Protein AF-A0A2U2S9D3-F1 (afdb_monomer_lite)

Radius of gyration: 12.31 Å; chains: 1; bounding box: 21×16×37 Å

Foldseek 3Di:
DDPDDQDVQQDDDDAQFDPAADDDDDDPPDGCNVCVVVVVCCCVPVRHD

Sequence (49 aa):
METYPILSGAEPFFFEGNEIGVIVSHGFTGTTQSVRFLGQYLAEKGGFT

pLDDT: mean 96.8, std 6.02, range [58.84, 98.75]

Secondary structure (DSSP, 8-state):
---SPPPTT--------SS------PPTT--THHHHHHHHHHHHHH---

Structure (mmCIF, N/CA/C/O backbone):
data_AF-A0A2U2S9D3-F1
#
_entry.id   AF-A0A2U2S9D3-F1
#
loop_
_atom_site.group_PDB
_atom_site.id
_atom_site.type_symbol
_atom_site.label_atom_id
_atom_site.label_alt_id
_atom_site.label_comp_id
_atom_site.label_asym_id
_atom_site.label_entity_id
_atom_site.label_seq_id
_atom_site.pdbx_PDB_ins_code
_atom_site.Cartn_x
_atom_site.Cartn_y
_atom_site.Cartn_z
_atom_site.occupancy
_atom_site.B_iso_or_equiv
_atom_site.auth_seq_id
_atom_site.auth_comp_id
_atom_site.auth_asym_id
_atom_site.auth_atom_id
_atom_site.pdbx_PDB_model_num
ATOM 1 N N . MET A 1 1 ? -6.260 4.855 -21.470 1.00 58.84 1 MET A N 1
ATOM 2 C CA . MET A 1 1 ? -6.766 3.516 -21.105 1.00 58.84 1 MET A CA 1
ATOM 3 C C . MET A 1 1 ? -5.548 2.627 -20.932 1.00 58.84 1 MET A C 1
ATOM 5 O O . MET A 1 1 ? -4.651 2.735 -21.762 1.00 58.84 1 MET A O 1
ATOM 9 N N . GLU A 1 2 ? -5.476 1.851 -19.850 1.00 81.88 2 GLU A N 1
ATOM 10 C CA . GLU A 1 2 ? -4.410 0.855 -19.658 1.00 81.88 2 GLU A CA 1
ATOM 11 C C . GLU A 1 2 ? -4.416 -0.117 -20.844 1.00 81.88 2 GLU A C 1
ATOM 13 O O . GLU A 1 2 ? -5.469 -0.619 -21.237 1.00 81.88 2 GLU A O 1
ATOM 18 N N . THR A 1 3 ? -3.255 -0.312 -21.463 1.00 92.62 3 THR A N 1
ATOM 19 C CA . THR A 1 3 ? -3.084 -1.178 -22.645 1.00 92.62 3 THR A CA 1
ATOM 20 C C . THR A 1 3 ? -2.582 -2.570 -22.277 1.00 92.62 3 THR A C 1
ATOM 22 O O . THR A 1 3 ? -2.604 -3.466 -23.117 1.00 92.62 3 THR A O 1
ATOM 25 N N . TY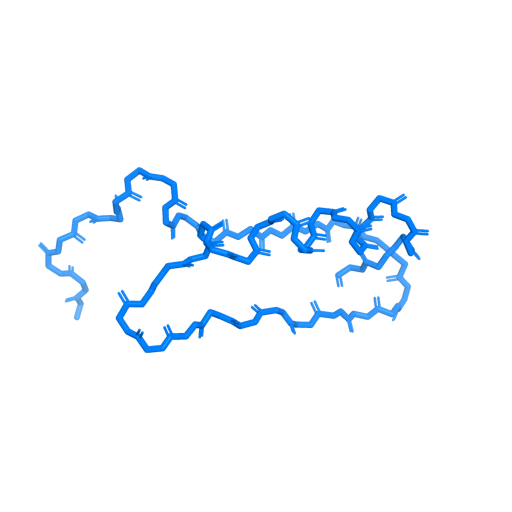R A 1 4 ? -2.176 -2.761 -21.020 1.00 95.31 4 TYR A N 1
ATOM 26 C CA . TYR A 1 4 ? -1.638 -4.005 -20.488 1.00 95.31 4 TYR A CA 1
ATOM 27 C C . TYR A 1 4 ? -2.439 -4.445 -19.258 1.00 95.31 4 TYR A C 1
ATOM 29 O O . TYR A 1 4 ? -2.988 -3.602 -18.546 1.00 95.31 4 TYR A O 1
ATOM 37 N N . PRO A 1 5 ? -2.538 -5.760 -19.000 1.00 96.25 5 PRO A N 1
ATOM 38 C CA . PRO A 1 5 ? -3.163 -6.251 -17.782 1.00 96.25 5 PRO A CA 1
ATOM 39 C C . PRO A 1 5 ? -2.321 -5.889 -16.552 1.00 96.25 5 PRO A C 1
ATOM 41 O O . PRO A 1 5 ? -1.101 -5.73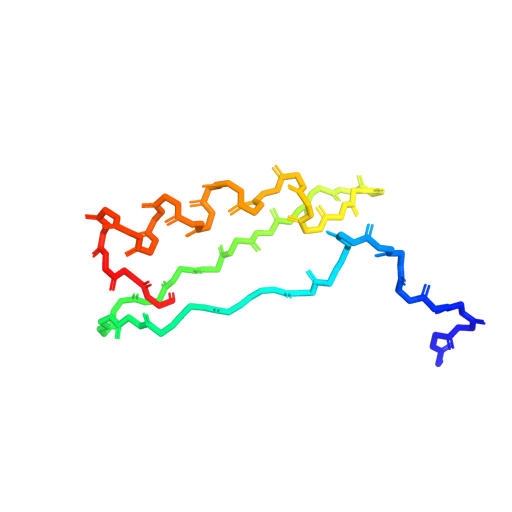3 -16.637 1.00 96.25 5 PRO A O 1
ATOM 44 N N . ILE A 1 6 ? -2.978 -5.829 -15.391 1.00 96.44 6 ILE 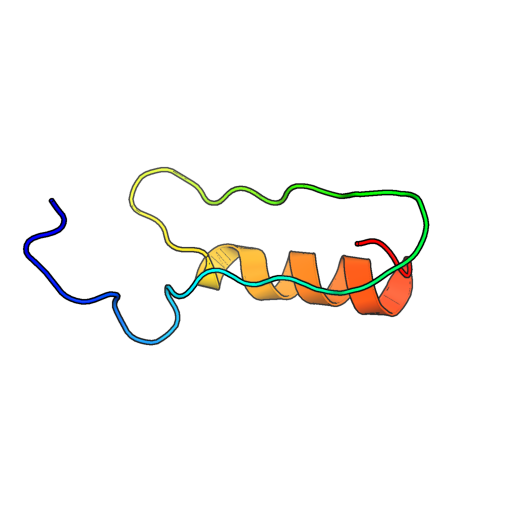A N 1
ATOM 45 C CA . ILE A 1 6 ? -2.289 -5.737 -14.101 1.00 96.44 6 ILE A CA 1
ATOM 46 C C . ILE A 1 6 ? -1.402 -6.979 -13.936 1.00 96.44 6 ILE A C 1
ATOM 48 O O . ILE A 1 6 ? -1.848 -8.107 -14.152 1.00 96.44 6 ILE A O 1
ATOM 52 N N . LEU A 1 7 ? -0.139 -6.768 -13.561 1.00 96.94 7 LEU A N 1
ATOM 53 C CA . LEU A 1 7 ? 0.777 -7.859 -13.235 1.00 96.94 7 LEU A CA 1
ATOM 54 C C . LEU A 1 7 ? 0.292 -8.594 -11.980 1.00 96.94 7 LEU A C 1
ATOM 56 O O . LEU A 1 7 ? -0.132 -7.955 -11.021 1.00 96.94 7 LEU A O 1
ATOM 60 N N . SER A 1 8 ? 0.429 -9.921 -11.950 1.00 97.31 8 SER A N 1
ATOM 61 C CA . SER A 1 8 ? 0.102 -10.717 -10.759 1.00 97.31 8 SER A CA 1
ATOM 62 C C . SER A 1 8 ? 0.825 -10.167 -9.523 1.00 97.31 8 SER A C 1
ATOM 64 O O . SER A 1 8 ? 2.053 -10.058 -9.515 1.00 97.31 8 SER A O 1
ATOM 66 N N . GLY A 1 9 ? 0.075 -9.841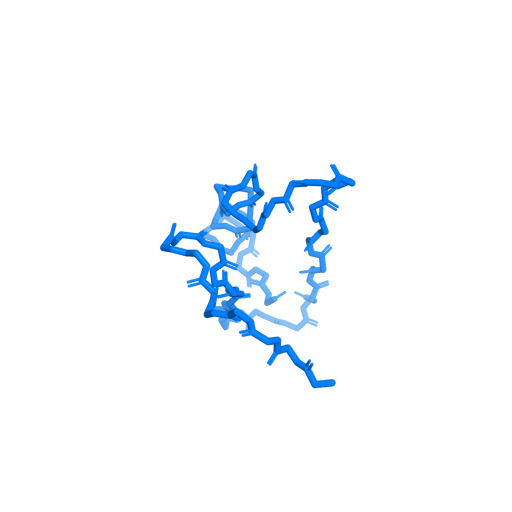 -8.471 1.00 96.75 9 GLY A N 1
ATOM 67 C CA . GLY A 1 9 ? 0.590 -9.260 -7.226 1.00 96.75 9 GLY A CA 1
ATOM 68 C C . GLY A 1 9 ? 0.637 -7.726 -7.199 1.00 96.75 9 GLY A C 1
ATOM 69 O O . GLY A 1 9 ? 0.873 -7.153 -6.133 1.00 96.75 9 GLY A O 1
ATOM 70 N N . ALA A 1 10 ? 0.406 -7.052 -8.330 1.00 98.25 10 ALA A N 1
ATOM 71 C CA . ALA A 1 10 ? 0.326 -5.594 -8.436 1.00 98.25 10 ALA A CA 1
ATOM 72 C C . ALA A 1 10 ? -1.102 -5.051 -8.251 1.00 98.25 10 ALA A C 1
ATOM 74 O O . ALA A 1 10 ? -1.331 -3.853 -8.421 1.00 98.25 10 ALA A O 1
ATOM 75 N N . GLU A 1 11 ? -2.067 -5.908 -7.915 1.00 98.00 11 GLU A N 1
ATOM 76 C CA . GLU A 1 11 ? -3.449 -5.504 -7.683 1.00 98.00 11 GLU A CA 1
ATOM 77 C C . GLU A 1 11 ? -3.524 -4.528 -6.500 1.00 98.00 11 GLU A C 1
ATOM 79 O O . GLU A 1 11 ? -2.770 -4.666 -5.526 1.00 98.00 11 GLU A O 1
ATOM 84 N N . PRO A 1 12 ? -4.436 -3.545 -6.523 1.00 97.88 12 PRO A N 1
ATOM 85 C CA . PRO A 1 12 ? -4.724 -2.756 -5.333 1.00 97.88 12 PRO A CA 1
ATOM 86 C C . PRO A 1 12 ? -5.209 -3.652 -4.184 1.00 97.88 12 PRO A C 1
ATOM 88 O O . PRO A 1 12 ? -5.643 -4.789 -4.384 1.00 97.88 12 PRO A O 1
ATOM 91 N N . PHE A 1 13 ? -5.114 -3.148 -2.958 1.00 98.31 13 PHE A N 1
ATOM 92 C CA . PHE A 1 13 ? -5.650 -3.820 -1.781 1.00 98.31 13 PHE A CA 1
ATOM 93 C C . PHE A 1 13 ? -6.433 -2.838 -0.924 1.00 98.31 13 PHE A C 1
ATOM 95 O O . PHE A 1 13 ? -6.115 -1.652 -0.886 1.00 98.31 13 PHE A O 1
ATOM 102 N N . PHE A 1 14 ? -7.444 -3.368 -0.247 1.00 98.38 14 PHE A N 1
ATOM 103 C CA . PHE A 1 14 ? -8.329 -2.641 0.648 1.00 98.38 14 PHE A CA 1
ATOM 104 C C . PHE A 1 14 ? -8.589 -3.534 1.856 1.00 98.38 14 PHE A C 1
ATOM 106 O O . PHE A 1 14 ? -8.765 -4.745 1.694 1.00 98.38 14 PHE A O 1
ATOM 113 N N . PHE A 1 15 ? -8.596 -2.941 3.042 1.00 98.19 15 PHE A N 1
ATOM 114 C CA . PHE A 1 15 ? -8.921 -3.620 4.286 1.00 98.19 15 PHE A CA 1
ATOM 115 C C . PHE A 1 15 ? -10.057 -2.851 4.950 1.00 98.19 15 PHE A C 1
ATOM 117 O O . PHE A 1 15 ? -10.006 -1.630 5.025 1.00 98.19 15 PHE A O 1
ATOM 124 N N . GLU A 1 16 ? -11.099 -3.551 5.393 1.00 98.19 16 GLU A N 1
ATOM 125 C CA . GLU A 1 16 ? -12.101 -2.93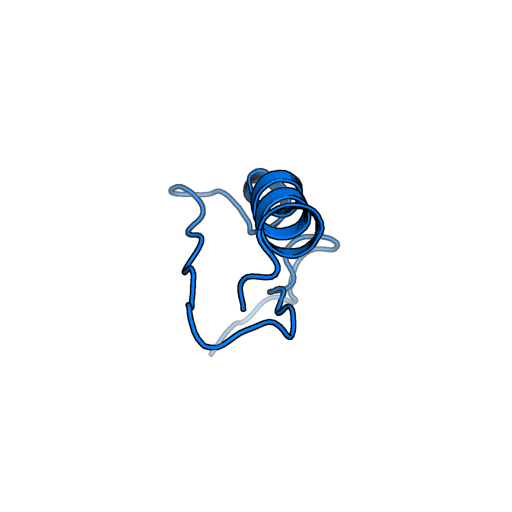2 6.260 1.00 98.19 16 GLU A CA 1
ATOM 126 C C . GLU A 1 16 ? -11.529 -2.807 7.674 1.00 98.19 16 GLU A C 1
ATOM 128 O O . GLU A 1 16 ? -10.846 -3.714 8.159 1.00 98.19 16 GLU A O 1
ATOM 133 N N . GLY A 1 17 ? -11.824 -1.692 8.337 1.00 97.44 17 GLY A N 1
ATOM 134 C CA . GLY A 1 17 ? -11.307 -1.391 9.664 1.00 97.44 17 GLY A CA 1
ATOM 135 C C . GLY A 1 17 ? -12.182 -0.405 10.431 1.00 97.44 17 GLY A C 1
ATOM 136 O O . GLY A 1 17 ? -13.388 -0.300 10.211 1.00 97.44 17 GLY A O 1
ATOM 137 N N . ASN A 1 18 ? -11.562 0.285 11.377 1.00 98.31 18 ASN A N 1
ATOM 138 C CA . ASN A 1 18 ? -12.180 1.275 12.247 1.00 98.31 18 ASN A CA 1
ATOM 139 C C . ASN A 1 18 ? -12.337 2.642 11.546 1.00 98.31 18 ASN A C 1
ATOM 141 O O . ASN A 1 18 ? -12.189 2.774 10.334 1.00 98.31 18 ASN A O 1
ATOM 145 N N . GLU A 1 19 ? -12.666 3.680 12.312 1.00 98.56 19 GLU A N 1
ATOM 146 C CA . GLU A 1 19 ? -12.901 5.040 11.823 1.00 98.56 19 GLU A CA 1
ATOM 147 C C . GLU A 1 19 ? -11.637 5.785 11.353 1.00 98.56 19 GLU A C 1
ATOM 149 O O . GLU A 1 19 ? -11.742 6.885 10.805 1.00 98.56 19 GLU A O 1
ATOM 154 N N . ILE A 1 20 ? -10.447 5.216 11.570 1.00 98.56 20 ILE A N 1
ATOM 155 C CA . ILE A 1 20 ? -9.167 5.796 11.162 1.00 98.56 20 ILE A CA 1
ATOM 156 C C . ILE A 1 20 ? -8.694 5.114 9.878 1.00 98.56 20 ILE A C 1
ATOM 158 O O . ILE A 1 20 ? -8.359 3.930 9.871 1.00 98.56 20 ILE A O 1
ATOM 162 N N . GLY A 1 21 ? -8.619 5.901 8.801 1.00 98.44 21 GLY A N 1
ATOM 163 C CA . GLY A 1 21 ? -8.124 5.452 7.501 1.00 98.44 21 GLY A CA 1
ATOM 164 C C . GLY A 1 21 ? -6.630 5.706 7.295 1.00 98.44 21 GLY A C 1
ATOM 165 O O . GLY A 1 21 ? -6.129 6.789 7.617 1.00 98.44 21 GLY A O 1
ATOM 166 N N . VAL A 1 22 ? -5.922 4.746 6.699 1.00 98.56 22 VAL A N 1
ATOM 167 C CA . VAL A 1 22 ? -4.508 4.865 6.321 1.00 98.56 22 VAL A CA 1
ATOM 168 C C . VAL A 1 22 ? -4.314 4.593 4.832 1.00 98.56 22 VAL A C 1
ATOM 170 O O . VAL A 1 22 ? -4.514 3.491 4.335 1.00 98.56 22 VAL A O 1
ATOM 173 N N . ILE A 1 23 ? -3.814 5.598 4.111 1.00 98.56 23 ILE A N 1
ATOM 174 C CA . ILE A 1 23 ? -3.439 5.450 2.702 1.00 98.56 23 ILE A CA 1
ATOM 175 C C . ILE A 1 23 ? -1.977 5.016 2.611 1.00 98.56 23 ILE A C 1
ATOM 177 O O . ILE A 1 23 ? -1.078 5.717 3.078 1.00 98.56 23 ILE A O 1
ATOM 181 N N . VAL A 1 24 ? -1.735 3.882 1.953 1.00 98.12 24 VAL A N 1
ATOM 182 C CA . VAL A 1 24 ? -0.389 3.357 1.700 1.00 98.12 24 VAL A CA 1
ATOM 183 C C . VAL A 1 24 ? -0.056 3.503 0.217 1.00 98.12 24 VAL A C 1
ATOM 185 O O . VAL A 1 24 ? -0.784 3.014 -0.643 1.00 98.12 24 VAL A O 1
ATOM 188 N N . SER A 1 25 ? 1.058 4.170 -0.081 1.00 98.25 25 SER A N 1
ATOM 189 C CA . SER A 1 25 ? 1.505 4.442 -1.449 1.00 98.25 25 SER A CA 1
ATOM 190 C C . SER A 1 25 ? 2.804 3.707 -1.759 1.00 98.25 25 SER A C 1
ATOM 192 O O . SER A 1 25 ? 3.717 3.678 -0.932 1.00 98.25 25 SER A O 1
ATOM 194 N N . HIS A 1 26 ? 2.898 3.125 -2.953 1.00 98.44 26 HIS A N 1
ATOM 195 C CA . HIS A 1 26 ? 4.137 2.526 -3.441 1.00 98.44 26 HIS A CA 1
ATOM 196 C C . HIS A 1 26 ? 5.055 3.579 -4.085 1.00 98.44 26 HIS A C 1
ATOM 198 O O . HIS A 1 26 ? 4.646 4.695 -4.405 1.00 98.44 26 HIS A O 1
ATOM 204 N N . GLY A 1 27 ? 6.321 3.214 -4.291 1.00 98.44 27 GLY A N 1
ATOM 205 C CA . GLY A 1 27 ? 7.306 4.076 -4.947 1.00 98.44 27 GLY A CA 1
ATOM 206 C C . GLY A 1 27 ? 7.187 4.112 -6.475 1.00 98.44 27 GLY A C 1
ATOM 207 O O . GLY A 1 27 ? 6.470 3.315 -7.086 1.00 98.44 27 GLY A O 1
ATOM 208 N N . PHE A 1 28 ? 7.943 5.024 -7.092 1.00 98.31 28 PHE A N 1
ATOM 209 C CA . PHE A 1 28 ? 8.120 5.108 -8.546 1.00 98.31 28 PHE A CA 1
ATOM 210 C C . PHE A 1 28 ? 8.608 3.768 -9.123 1.00 98.31 28 PHE A C 1
ATOM 212 O O . PHE A 1 28 ? 9.412 3.098 -8.482 1.00 98.31 28 PHE A O 1
ATOM 219 N N . THR A 1 29 ? 8.074 3.380 -10.290 1.00 97.75 29 THR A N 1
ATOM 220 C CA . THR A 1 29 ? 8.236 2.069 -10.972 1.00 97.75 29 THR A CA 1
ATOM 221 C C . THR A 1 29 ? 7.873 0.813 -10.168 1.00 97.75 29 THR A C 1
ATOM 223 O O . THR A 1 29 ? 7.909 -0.286 -10.720 1.00 97.75 29 THR A O 1
ATOM 226 N N . GLY A 1 30 ? 7.504 0.949 -8.893 1.00 97.50 30 GLY A N 1
ATOM 227 C CA . GLY A 1 30 ? 7.061 -0.147 -8.042 1.00 97.50 30 GLY A CA 1
ATOM 228 C C . GLY A 1 30 ? 5.586 -0.497 -8.225 1.00 97.50 30 GLY A C 1
ATOM 229 O O . GLY A 1 30 ? 4.863 0.110 -9.013 1.00 97.50 30 GLY A O 1
ATOM 230 N N . THR A 1 31 ? 5.138 -1.479 -7.445 1.00 98.44 31 THR A N 1
ATOM 231 C CA . THR A 1 31 ? 3.737 -1.905 -7.371 1.00 98.44 31 THR A CA 1
ATOM 232 C C . THR A 1 31 ? 3.281 -1.990 -5.916 1.00 98.44 31 THR A C 1
ATOM 234 O O . THR A 1 31 ? 4.089 -1.932 -4.978 1.00 98.44 31 THR A O 1
ATOM 237 N N . THR A 1 32 ? 1.979 -2.182 -5.712 1.00 98.19 32 THR A N 1
ATOM 238 C CA . THR A 1 32 ? 1.368 -2.390 -4.390 1.00 98.19 32 THR A CA 1
ATOM 239 C C . THR A 1 32 ? 1.952 -3.587 -3.634 1.00 98.19 32 THR A C 1
ATOM 241 O O . THR A 1 32 ? 1.918 -3.590 -2.405 1.00 98.19 32 THR A O 1
ATOM 244 N N . GLN A 1 33 ? 2.562 -4.560 -4.325 1.00 98.50 33 GLN A N 1
ATOM 245 C CA . GLN A 1 33 ? 3.266 -5.693 -3.713 1.00 98.50 33 GLN A CA 1
ATOM 246 C C . GLN A 1 33 ? 4.288 -5.238 -2.663 1.00 98.50 33 GLN A C 1
ATOM 248 O O . GLN A 1 33 ? 4.343 -5.812 -1.576 1.00 98.50 33 GLN A O 1
ATOM 253 N N . SER A 1 34 ? 5.052 -4.183 -2.962 1.00 98.50 34 SER A N 1
ATOM 254 C CA . SER A 1 34 ? 6.136 -3.692 -2.100 1.00 98.50 34 SER A CA 1
ATOM 255 C C . SER A 1 34 ? 5.658 -3.144 -0.754 1.00 98.50 34 SER A C 1
ATOM 257 O O . SER A 1 34 ? 6.418 -3.123 0.211 1.00 98.50 34 SER A O 1
ATOM 259 N N . VAL A 1 35 ? 4.393 -2.728 -0.674 1.00 98.50 35 VAL A N 1
ATOM 260 C CA . VAL A 1 35 ? 3.795 -2.111 0.517 1.00 98.50 35 VAL A CA 1
ATOM 261 C C . VAL A 1 35 ? 2.640 -2.926 1.102 1.00 98.50 35 VAL A C 1
ATOM 263 O O . VAL A 1 35 ? 2.084 -2.559 2.136 1.00 98.50 35 VAL A O 1
ATOM 266 N N . ARG A 1 36 ? 2.296 -4.065 0.486 1.00 98.50 36 ARG A N 1
ATOM 267 C CA . ARG A 1 36 ? 1.198 -4.938 0.925 1.00 98.50 36 ARG A CA 1
ATOM 268 C C . ARG A 1 36 ? 1.399 -5.450 2.348 1.00 98.50 36 ARG A C 1
ATOM 270 O O . ARG A 1 36 ? 0.450 -5.437 3.122 1.00 98.50 36 ARG A O 1
ATOM 277 N N . PHE A 1 37 ? 2.627 -5.831 2.705 1.00 98.25 37 PHE A N 1
ATOM 278 C CA . PHE A 1 37 ? 2.939 -6.308 4.057 1.00 98.25 37 PHE A CA 1
ATOM 279 C C . PHE A 1 37 ? 2.669 -5.232 5.123 1.00 98.25 37 PHE A C 1
ATOM 281 O O . PHE A 1 37 ? 2.178 -5.540 6.205 1.00 98.25 37 PHE A O 1
ATOM 288 N N . LEU A 1 38 ? 2.962 -3.963 4.811 1.00 98.62 38 LEU A N 1
ATOM 289 C CA . LEU A 1 38 ? 2.738 -2.843 5.719 1.00 98.62 38 LEU A CA 1
ATOM 290 C C . LEU A 1 38 ? 1.241 -2.566 5.870 1.00 98.62 38 LEU A C 1
ATOM 292 O O . LEU A 1 38 ? 0.767 -2.423 6.992 1.00 98.62 38 LEU A O 1
ATOM 296 N N . GLY A 1 39 ? 0.498 -2.541 4.758 1.00 98.50 39 GLY A N 1
ATOM 297 C CA . GLY A 1 39 ? -0.959 -2.396 4.785 1.00 98.50 39 GLY A CA 1
ATOM 298 C C . GLY A 1 39 ? -1.633 -3.488 5.622 1.00 98.50 39 GLY A C 1
ATOM 299 O O . GLY A 1 39 ? -2.447 -3.177 6.485 1.00 98.50 39 GLY A O 1
ATOM 300 N N . GLN A 1 40 ? -1.228 -4.750 5.436 1.00 98.50 40 GLN A N 1
ATOM 301 C CA . GLN A 1 40 ? -1.719 -5.882 6.233 1.00 98.50 40 GLN A CA 1
ATOM 302 C C . GLN A 1 40 ? -1.391 -5.719 7.717 1.00 98.50 40 GLN A C 1
ATOM 304 O O . GLN A 1 40 ? -2.268 -5.871 8.557 1.00 98.50 40 GLN A O 1
ATOM 309 N N . TYR A 1 41 ? -0.152 -5.353 8.051 1.00 98.75 41 TYR A N 1
ATOM 310 C CA . TYR A 1 41 ? 0.248 -5.141 9.440 1.00 98.75 41 TYR A CA 1
ATOM 311 C C . TYR A 1 41 ? -0.576 -4.037 10.121 1.00 98.75 41 TYR A C 1
ATOM 313 O O . TYR A 1 41 ? -1.002 -4.197 11.264 1.00 98.75 41 TYR A O 1
ATOM 321 N N . LEU A 1 42 ? -0.816 -2.922 9.426 1.00 98.69 42 LEU A N 1
ATOM 322 C CA . LEU A 1 42 ? -1.605 -1.801 9.940 1.00 98.69 42 LEU A CA 1
ATOM 323 C C . LEU A 1 42 ? -3.073 -2.187 10.157 1.00 98.69 42 LEU A C 1
ATOM 325 O O . LEU A 1 42 ? -3.626 -1.868 11.211 1.00 98.69 42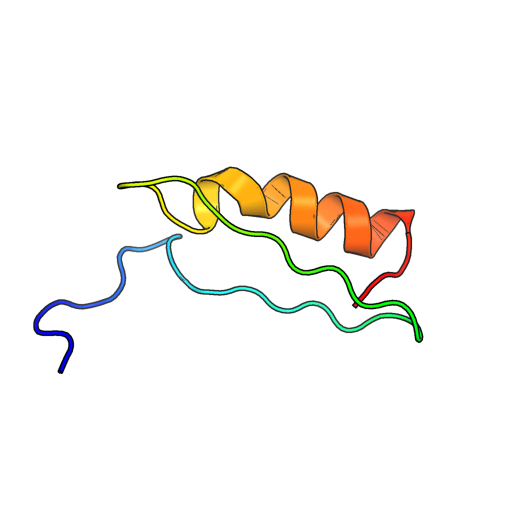 LEU A O 1
ATOM 329 N N . ALA A 1 43 ? -3.668 -2.930 9.223 1.00 98.56 43 ALA A N 1
ATOM 330 C CA . ALA A 1 43 ? -5.017 -3.465 9.376 1.00 98.56 43 ALA A CA 1
ATOM 331 C C . ALA A 1 43 ? -5.097 -4.474 10.538 1.00 98.56 43 ALA A C 1
ATOM 333 O O . ALA A 1 43 ? -5.940 -4.347 11.419 1.00 98.56 43 ALA A O 1
ATOM 334 N N . GLU A 1 44 ? -4.175 -5.437 10.612 1.00 98.56 44 GLU A N 1
ATOM 335 C CA . GLU A 1 44 ? -4.202 -6.508 11.618 1.00 98.56 44 GLU A CA 1
ATOM 336 C C . GLU A 1 44 ? -3.870 -6.037 13.039 1.00 98.56 44 GLU A C 1
ATOM 338 O O . GLU A 1 44 ? -4.396 -6.584 14.009 1.00 98.56 44 GLU A O 1
ATOM 343 N N . LYS A 1 45 ? -2.948 -5.077 13.193 1.00 98.44 45 LYS A N 1
ATOM 344 C CA . LYS A 1 45 ? -2.481 -4.617 14.513 1.00 98.44 45 LYS A CA 1
ATOM 345 C C . LYS A 1 45 ? -3.140 -3.328 14.971 1.00 98.44 45 LYS A C 1
ATOM 347 O O . LYS A 1 45 ? -3.343 -3.163 16.169 1.00 98.44 45 LYS A O 1
ATOM 352 N N . GLY A 1 46 ? -3.436 -2.423 14.042 1.00 97.38 46 GLY A N 1
ATOM 353 C CA . GLY A 1 46 ? -4.091 -1.147 14.328 1.00 97.38 46 GLY A CA 1
ATOM 354 C C . GLY A 1 46 ? -5.609 -1.186 14.163 1.00 97.38 46 GLY A C 1
ATOM 355 O O . GLY A 1 46 ? -6.292 -0.310 14.688 1.00 97.38 46 GLY A O 1
ATOM 356 N N . GLY A 1 47 ? -6.144 -2.182 13.448 1.00 98.31 47 GLY A N 1
ATOM 357 C CA . GLY A 1 47 ? -7.555 -2.216 13.070 1.00 98.31 47 GLY A CA 1
ATOM 358 C C . GLY A 1 47 ? -7.932 -1.112 12.082 1.00 98.31 47 GLY A C 1
ATOM 359 O O . GLY A 1 47 ? -9.106 -0.782 11.999 1.00 98.31 47 GLY A O 1
ATOM 360 N N . PHE A 1 48 ? -6.960 -0.498 11.399 1.00 98.62 48 PHE A N 1
ATOM 361 C CA . PHE A 1 48 ? -7.193 0.637 10.504 1.00 98.62 48 PHE A CA 1
ATOM 362 C C . PHE A 1 48 ? -7.806 0.200 9.177 1.00 98.62 48 PHE A C 1
ATOM 364 O O . PHE A 1 48 ? -7.535 -0.909 8.707 1.00 98.62 48 PHE A O 1
ATOM 371 N N . THR A 1 49 ? -8.602 1.094 8.589 1.00 96.62 49 THR A N 1
ATOM 372 C CA . THR A 1 49 ? -9.146 0.928 7.235 1.00 96.62 49 THR A CA 1
ATOM 373 C C . THR A 1 49 ? -8.250 1.533 6.162 1.00 96.62 49 THR A C 1
ATOM 375 O O . THR A 1 49 ? -7.472 2.465 6.470 1.00 96.62 49 THR A O 1
#